Protein AF-X1VRV8-F1 (afdb_monomer_lite)

Sequence (148 aa):
MLKFTRDRDIIVQIEVWAFHDFNEGHWEKNPWRPSNNTSYDSSNTTLRASYGNIGRTAHDFFFTVPKLNNDRVMLSYQQKFVDKILSCSLRYGHVLYCMTNEIHPQYSPEWGWYWSKYIKDKSAAVGRQVETTEMYWAQKLLHIFQDR

Radius of gyration: 16.55 Å; chains: 1; bounding box: 45×33×44 Å

Structure (mmCIF, N/CA/C/O backbone):
data_AF-X1VRV8-F1
#
_entry.id   AF-X1VRV8-F1
#
loop_
_atom_site.group_PDB
_atom_site.id
_atom_site.type_symbol
_atom_site.label_atom_id
_atom_site.label_alt_id
_atom_site.label_comp_id
_atom_site.label_asym_id
_atom_site.label_entity_id
_atom_site.label_seq_id
_atom_site.pdbx_PDB_ins_code
_atom_site.Cartn_x
_atom_site.Cartn_y
_atom_site.Cartn_z
_atom_site.occupancy
_atom_site.B_iso_or_equiv
_atom_site.auth_seq_id
_atom_site.auth_comp_id
_atom_site.auth_asym_id
_atom_site.auth_atom_id
_atom_site.pdbx_PDB_model_num
ATOM 1 N N . MET A 1 1 ? -16.610 -9.581 9.139 1.00 94.81 1 MET A N 1
ATOM 2 C CA . MET A 1 1 ? -15.449 -9.628 10.053 1.00 94.81 1 MET A CA 1
ATOM 3 C C . MET A 1 1 ? -15.348 -8.358 10.908 1.00 94.81 1 MET A C 1
ATOM 5 O O . MET A 1 1 ? -15.679 -8.466 12.077 1.00 94.81 1 MET A O 1
ATOM 9 N N . LEU A 1 2 ? -15.052 -7.167 10.355 1.00 97.62 2 LEU A N 1
ATOM 10 C CA . LEU A 1 2 ? -14.826 -5.925 11.139 1.00 97.62 2 LEU A CA 1
ATOM 11 C C . LEU A 1 2 ? -15.933 -5.549 12.147 1.00 97.62 2 LEU A C 1
ATOM 13 O O . LEU A 1 2 ? -15.641 -5.078 13.240 1.00 97.62 2 LEU A O 1
ATOM 17 N N . LYS A 1 3 ? -17.209 -5.783 11.806 1.00 97.81 3 LYS A N 1
ATOM 18 C CA . LYS A 1 3 ? -18.331 -5.611 12.746 1.00 97.81 3 LYS A CA 1
ATOM 19 C C . LYS A 1 3 ? -18.180 -6.510 13.982 1.00 97.81 3 LYS A C 1
ATOM 21 O O . LYS A 1 3 ? -18.286 -6.031 15.097 1.00 97.81 3 LYS A O 1
ATOM 26 N N . PHE A 1 4 ? -17.908 -7.796 13.774 1.00 98.25 4 PHE A N 1
ATOM 27 C CA . PHE A 1 4 ? -17.843 -8.786 14.849 1.00 98.25 4 PHE A CA 1
ATOM 28 C C . PHE A 1 4 ? -16.608 -8.640 15.737 1.00 98.25 4 PHE A C 1
ATOM 30 O O . PHE A 1 4 ? -16.681 -9.018 16.904 1.00 98.25 4 PHE A O 1
ATOM 37 N N . THR A 1 5 ? -15.496 -8.130 15.198 1.00 98.38 5 THR A N 1
ATOM 38 C CA . THR A 1 5 ? -14.289 -7.842 15.987 1.00 98.38 5 THR A CA 1
ATOM 39 C C . THR A 1 5 ? -14.470 -6.606 16.854 1.00 98.38 5 THR A C 1
ATOM 41 O O . THR A 1 5 ? -14.062 -6.632 18.009 1.00 98.38 5 THR A O 1
ATOM 44 N N . ARG A 1 6 ? -15.183 -5.585 16.355 1.00 97.75 6 ARG A N 1
ATOM 45 C CA . ARG A 1 6 ? -15.592 -4.432 17.170 1.00 97.75 6 ARG A CA 1
ATOM 46 C C . ARG A 1 6 ? -16.404 -4.865 18.382 1.00 97.75 6 ARG A C 1
ATOM 48 O O . ARG A 1 6 ? -16.111 -4.450 19.488 1.00 97.75 6 ARG A O 1
ATOM 55 N N . ASP A 1 7 ? -17.408 -5.713 18.159 1.00 98.06 7 ASP A N 1
ATOM 56 C CA . ASP A 1 7 ? -18.321 -6.175 19.211 1.00 98.06 7 ASP A CA 1
ATOM 57 C C . ASP A 1 7 ? -17.613 -7.080 20.254 1.00 98.06 7 ASP A C 1
ATOM 59 O O . ASP A 1 7 ? -18.249 -7.541 21.197 1.00 98.06 7 ASP A O 1
ATOM 63 N N . ARG A 1 8 ? -16.318 -7.379 20.063 1.00 98.31 8 ARG A N 1
ATOM 64 C CA . ARG A 1 8 ? -15.466 -8.206 20.935 1.00 98.31 8 ARG A CA 1
ATOM 65 C C . ARG A 1 8 ? -14.212 -7.472 21.420 1.00 98.31 8 ARG A C 1
ATOM 67 O O . ARG A 1 8 ? -13.319 -8.128 21.943 1.00 98.31 8 ARG A O 1
ATOM 74 N N . ASP A 1 9 ? -14.112 -6.164 21.186 1.00 97.62 9 ASP A N 1
ATOM 75 C CA . ASP A 1 9 ? -12.939 -5.350 21.536 1.00 97.62 9 ASP A CA 1
ATOM 76 C C . ASP A 1 9 ? -11.606 -5.887 20.970 1.00 97.62 9 ASP A C 1
ATOM 78 O O . ASP A 1 9 ? -10.542 -5.759 21.573 1.00 97.62 9 ASP A O 1
ATOM 82 N N . ILE A 1 10 ? -11.646 -6.485 19.775 1.00 98.50 10 ILE A N 1
ATOM 83 C CA . ILE A 1 10 ? -10.455 -6.986 19.075 1.00 98.50 10 ILE A CA 1
ATOM 84 C C . ILE A 1 10 ? -9.967 -5.923 18.097 1.00 98.50 10 ILE A C 1
ATOM 86 O O . ILE A 1 10 ? -10.688 -5.594 17.157 1.00 98.50 10 ILE A O 1
ATOM 90 N N . ILE A 1 11 ? -8.727 -5.456 18.253 1.00 98.25 11 ILE A N 1
ATOM 91 C CA . ILE A 1 11 ? -8.058 -4.583 17.278 1.00 98.25 11 ILE A CA 1
ATOM 92 C C . ILE A 1 11 ? -7.701 -5.387 16.023 1.00 98.25 11 ILE A C 1
ATOM 94 O O . ILE A 1 11 ? -7.180 -6.498 16.109 1.00 98.25 11 ILE A O 1
ATOM 98 N N . VAL A 1 12 ? -7.968 -4.820 14.846 1.00 98.44 12 VAL A N 1
ATOM 99 C CA . VAL A 1 12 ? -7.652 -5.444 13.555 1.00 98.44 12 VAL A CA 1
ATOM 100 C C . VAL A 1 12 ? -6.508 -4.697 12.878 1.00 98.44 12 VAL A C 1
ATOM 102 O O . VAL A 1 12 ? -6.631 -3.506 12.600 1.00 98.44 12 VAL A O 1
ATOM 105 N N . GLN A 1 13 ? -5.435 -5.414 12.541 1.00 98.25 13 GLN A N 1
ATOM 106 C CA . GLN A 1 13 ? -4.421 -4.950 11.595 1.00 98.25 13 GLN A CA 1
ATOM 107 C C . GLN A 1 13 ? -4.796 -5.419 10.187 1.00 98.25 13 GLN A C 1
ATOM 109 O O . GLN A 1 13 ? -4.902 -6.619 9.946 1.00 98.25 13 GLN A O 1
ATOM 114 N N . ILE A 1 14 ? -5.011 -4.483 9.262 1.00 98.44 14 ILE A N 1
ATOM 115 C CA . ILE A 1 14 ? -5.158 -4.795 7.837 1.00 98.44 14 ILE A CA 1
ATOM 116 C C . ILE A 1 14 ? -3.790 -4.649 7.181 1.00 98.44 14 ILE A C 1
ATOM 118 O O . ILE A 1 14 ? -3.253 -3.545 7.129 1.00 98.44 14 ILE A O 1
ATOM 122 N N . GLU A 1 15 ? -3.257 -5.745 6.656 1.00 98.06 15 GLU A N 1
ATOM 123 C CA . GLU A 1 15 ? -2.146 -5.722 5.704 1.00 98.06 15 GLU A CA 1
ATOM 124 C C . GLU A 1 15 ? -2.693 -5.262 4.351 1.00 98.06 15 GLU A C 1
ATOM 126 O O . GLU A 1 15 ? -3.552 -5.914 3.756 1.00 98.06 15 GLU A O 1
ATOM 131 N N . VAL A 1 16 ? -2.279 -4.072 3.917 1.00 98.50 16 VAL A N 1
ATOM 132 C CA . VAL A 1 16 ? -2.798 -3.436 2.697 1.00 98.50 16 VAL A CA 1
ATOM 133 C C . VAL A 1 16 ? -2.242 -4.131 1.458 1.00 98.50 16 VAL A C 1
ATOM 135 O O . VAL A 1 16 ? -2.974 -4.361 0.496 1.00 98.50 16 VAL A O 1
ATOM 138 N N . TRP A 1 17 ? -0.962 -4.489 1.510 1.00 98.00 17 TRP A N 1
ATOM 139 C CA . TRP A 1 17 ? -0.253 -5.256 0.495 1.00 98.00 17 TRP A CA 1
ATOM 140 C C . TRP A 1 17 ? 0.438 -6.457 1.141 1.00 98.00 17 TRP A C 1
ATOM 142 O O . TRP A 1 17 ? 0.762 -6.432 2.329 1.00 98.00 17 TRP A O 1
ATOM 152 N N . ALA A 1 18 ? 0.732 -7.490 0.356 1.00 94.44 18 ALA A N 1
ATOM 153 C CA . ALA A 1 18 ? 1.527 -8.622 0.813 1.00 94.44 18 ALA A CA 1
ATOM 154 C C . ALA A 1 18 ? 2.625 -8.941 -0.199 1.00 94.44 18 ALA A C 1
ATOM 156 O O . ALA A 1 18 ? 2.348 -9.143 -1.378 1.00 94.44 18 ALA A O 1
ATOM 157 N N . PHE A 1 19 ? 3.877 -9.006 0.263 1.00 92.69 19 PHE A N 1
ATOM 158 C CA . PHE A 1 19 ? 5.017 -9.385 -0.574 1.00 92.69 19 PHE A CA 1
ATOM 159 C C . PHE A 1 19 ? 4.798 -10.752 -1.242 1.00 92.69 19 PHE A C 1
ATOM 161 O O . PHE A 1 19 ? 5.032 -10.915 -2.439 1.00 92.69 19 PHE A O 1
ATOM 168 N N . HIS A 1 20 ? 4.267 -11.709 -0.481 1.00 91.12 20 HIS A N 1
ATOM 169 C CA . HIS A 1 20 ? 4.063 -13.091 -0.921 1.00 91.12 20 HIS A CA 1
ATOM 170 C C . HIS A 1 20 ? 3.085 -13.244 -2.095 1.00 91.12 20 HIS A C 1
ATOM 172 O O . HIS A 1 20 ? 3.239 -14.184 -2.870 1.00 91.12 20 HIS A O 1
ATOM 178 N N . ASP A 1 21 ? 2.175 -12.288 -2.322 1.00 92.81 21 ASP A N 1
ATOM 179 C CA . ASP A 1 21 ? 1.267 -12.298 -3.485 1.00 92.81 21 ASP A CA 1
ATOM 180 C C . ASP A 1 21 ? 2.006 -12.155 -4.831 1.00 92.81 21 ASP A C 1
ATOM 182 O O . ASP A 1 21 ? 1.442 -12.412 -5.901 1.00 92.81 21 ASP A O 1
ATOM 186 N N . PHE A 1 22 ? 3.268 -11.722 -4.789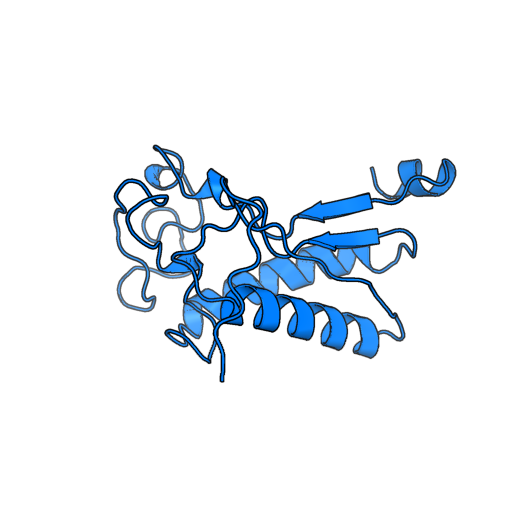 1.00 93.00 22 PHE A N 1
ATOM 187 C CA . PHE A 1 22 ? 4.105 -11.454 -5.957 1.00 93.00 22 PHE A CA 1
ATOM 188 C C . PHE A 1 22 ? 5.280 -12.439 -6.084 1.00 93.00 22 PHE A C 1
ATOM 190 O O . PHE A 1 22 ? 6.059 -12.325 -7.031 1.00 93.00 22 PHE A O 1
ATOM 197 N N . ASN A 1 23 ? 5.428 -13.398 -5.159 1.00 84.75 23 ASN A N 1
ATOM 198 C CA . ASN A 1 23 ? 6.516 -14.382 -5.171 1.00 84.75 23 ASN A CA 1
ATOM 199 C C . ASN A 1 23 ? 6.115 -15.701 -5.862 1.00 84.75 23 ASN A C 1
ATOM 201 O O . ASN A 1 23 ? 4.944 -15.957 -6.095 1.00 84.75 23 ASN A O 1
ATOM 205 N N . GLU A 1 24 ? 7.099 -16.530 -6.219 1.00 75.56 24 GLU A N 1
ATOM 206 C CA . GLU A 1 24 ? 6.959 -17.980 -6.484 1.00 75.56 24 GLU A CA 1
ATOM 207 C C . GLU A 1 24 ? 5.668 -18.456 -7.191 1.00 75.56 24 GLU A C 1
ATOM 209 O O . GLU A 1 24 ? 4.830 -19.144 -6.614 1.00 75.56 24 GLU A O 1
ATOM 214 N N . GLY A 1 25 ? 5.501 -18.141 -8.479 1.00 80.38 25 GLY A N 1
ATOM 215 C CA . GLY A 1 25 ? 4.380 -18.655 -9.280 1.00 80.38 25 GLY A CA 1
ATOM 216 C C . GLY A 1 25 ? 3.044 -17.927 -9.064 1.00 80.38 25 GLY A C 1
ATOM 217 O O . GLY A 1 25 ? 2.080 -18.167 -9.802 1.00 80.38 25 GLY A O 1
ATOM 218 N N . HIS A 1 26 ? 2.956 -17.049 -8.058 1.00 91.31 26 HIS A N 1
ATOM 219 C CA . HIS A 1 26 ? 1.764 -16.241 -7.809 1.00 91.31 26 HIS A CA 1
ATOM 220 C C . HIS A 1 26 ? 1.618 -15.125 -8.846 1.00 91.31 26 HIS A C 1
ATOM 222 O O . HIS A 1 26 ? 0.499 -14.862 -9.290 1.00 91.31 26 HIS A O 1
ATOM 228 N N . TRP A 1 27 ? 2.726 -14.525 -9.301 1.00 92.38 27 TRP A N 1
ATOM 229 C CA . TRP A 1 27 ? 2.708 -13.428 -10.275 1.00 92.38 27 TRP A CA 1
ATOM 230 C C . TRP A 1 27 ? 2.014 -13.800 -11.590 1.00 92.38 27 TRP A C 1
ATOM 232 O O . TRP A 1 27 ? 1.210 -13.033 -12.114 1.00 92.38 27 TRP A O 1
ATOM 242 N N . GLU A 1 28 ? 2.260 -15.000 -12.106 1.00 91.81 28 GLU A N 1
ATOM 243 C CA . GLU A 1 28 ? 1.729 -15.500 -13.375 1.00 91.81 28 GLU A CA 1
ATOM 244 C C . GLU A 1 28 ? 0.198 -15.512 -13.399 1.00 91.81 28 GLU A C 1
ATOM 246 O O . GLU A 1 28 ? -0.406 -15.321 -14.456 1.00 91.81 28 GLU A O 1
ATOM 251 N N . LYS A 1 29 ? -0.429 -15.696 -12.232 1.00 93.44 29 LYS A N 1
ATOM 252 C CA . LYS A 1 29 ? -1.887 -15.705 -12.038 1.00 93.44 29 LYS A CA 1
ATOM 253 C C . LYS A 1 29 ? -2.411 -14.412 -11.413 1.00 93.44 29 LYS A C 1
ATOM 255 O O . LYS A 1 29 ? -3.621 -14.252 -11.272 1.00 93.44 29 LYS A O 1
ATOM 260 N N . ASN A 1 30 ? -1.524 -13.505 -11.017 1.00 94.81 30 ASN A N 1
ATOM 261 C CA . ASN A 1 30 ? -1.882 -12.306 -10.281 1.00 94.81 30 ASN A CA 1
ATOM 262 C C . ASN A 1 30 ? -2.689 -11.357 -11.195 1.00 94.81 30 ASN A C 1
ATOM 264 O O . ASN A 1 30 ? -2.271 -11.119 -12.333 1.00 94.81 30 ASN A O 1
ATOM 268 N N . PRO A 1 31 ? -3.832 -10.803 -10.744 1.00 95.69 31 PRO A N 1
ATOM 269 C CA . PRO A 1 31 ? -4.623 -9.851 -11.534 1.00 95.69 31 PRO A CA 1
ATOM 270 C C . PRO A 1 31 ? -3.892 -8.525 -11.787 1.00 95.69 31 PRO A C 1
ATOM 272 O O . PRO A 1 31 ? -4.268 -7.768 -12.682 1.00 95.69 31 PRO A O 1
ATOM 275 N N . TRP A 1 32 ? -2.839 -8.241 -11.016 1.00 96.25 32 TRP A N 1
ATOM 276 C CA . TRP A 1 32 ? -1.971 -7.096 -11.248 1.00 96.25 32 TRP A CA 1
ATOM 277 C C . TRP A 1 32 ? -1.004 -7.305 -12.422 1.00 96.25 32 TRP A C 1
ATOM 279 O O . TRP A 1 32 ? -0.423 -6.332 -12.908 1.00 96.25 32 TRP A O 1
ATOM 289 N N . ARG A 1 33 ? -0.844 -8.542 -12.914 1.00 95.94 33 ARG A N 1
ATOM 290 C CA . ARG A 1 33 ? -0.013 -8.836 -14.083 1.00 95.94 33 ARG A CA 1
ATOM 291 C C . ARG A 1 33 ? -0.640 -8.239 -15.345 1.00 95.94 33 ARG A C 1
ATOM 293 O O . ARG A 1 33 ? -1.793 -8.558 -15.625 1.00 95.94 33 ARG A O 1
ATOM 300 N N . PRO A 1 34 ? 0.110 -7.464 -16.156 1.00 96.06 34 PRO A N 1
ATOM 301 C CA . PRO A 1 34 ? -0.410 -6.840 -17.377 1.00 96.06 34 PRO A CA 1
ATOM 302 C C . PRO A 1 34 ? -1.179 -7.783 -18.314 1.00 96.06 34 PRO A C 1
ATOM 304 O O . PRO A 1 34 ? -2.227 -7.426 -18.828 1.00 96.06 34 PRO A O 1
ATOM 307 N N . SER A 1 35 ? -0.717 -9.023 -18.490 1.00 95.12 35 SER A N 1
ATOM 308 C CA . SER A 1 35 ? -1.397 -10.018 -19.338 1.00 95.12 35 SER A CA 1
ATOM 309 C C . SER A 1 35 ? -2.753 -10.496 -18.810 1.00 95.12 35 SER A C 1
ATOM 311 O O . SER A 1 35 ? -3.511 -11.111 -19.552 1.00 95.12 35 SER A O 1
ATOM 313 N N . ASN A 1 36 ? -2.999 -10.321 -17.511 1.00 95.94 36 ASN A N 1
ATOM 314 C CA . ASN A 1 36 ? -4.190 -10.785 -16.801 1.00 95.94 36 ASN A CA 1
ATOM 315 C C . ASN A 1 36 ? -5.128 -9.610 -16.487 1.00 95.94 36 ASN A C 1
ATOM 317 O O . ASN A 1 36 ? -6.093 -9.770 -15.740 1.00 95.94 36 ASN A O 1
ATOM 321 N N . ASN A 1 37 ? -4.826 -8.424 -17.021 1.00 96.19 37 ASN A N 1
ATOM 322 C CA . ASN A 1 37 ? -5.533 -7.189 -16.751 1.00 96.19 37 ASN A CA 1
ATOM 323 C C . ASN A 1 37 ? -6.116 -6.614 -18.048 1.00 96.19 37 ASN A C 1
ATOM 325 O O . ASN A 1 37 ? -5.515 -6.708 -19.111 1.00 96.19 37 ASN A O 1
ATOM 329 N N . THR A 1 38 ? -7.298 -6.007 -17.964 1.00 95.75 38 THR A N 1
ATOM 330 C CA . THR A 1 38 ? -7.962 -5.352 -19.107 1.00 95.75 38 THR A CA 1
ATOM 331 C C . THR A 1 38 ? -7.893 -3.826 -19.047 1.00 95.75 38 THR A C 1
ATOM 333 O O . THR A 1 38 ? -8.403 -3.152 -19.936 1.00 95.75 38 THR A O 1
ATOM 336 N N . SER A 1 39 ? -7.336 -3.266 -17.971 1.00 96.19 39 SER A N 1
ATOM 337 C CA . SER A 1 39 ? -7.348 -1.828 -17.671 1.00 96.19 39 SER A CA 1
ATOM 338 C C . SER A 1 39 ? -6.009 -1.143 -17.967 1.00 96.19 39 SER A C 1
ATOM 340 O O . SER A 1 39 ? -5.947 0.088 -18.003 1.00 96.19 39 SER A O 1
ATOM 342 N N . TYR A 1 40 ? -4.943 -1.923 -18.141 1.00 96.06 40 TYR A N 1
ATOM 343 C CA . TYR A 1 40 ? -3.594 -1.484 -18.495 1.00 96.06 40 TYR A CA 1
ATOM 344 C C . TYR A 1 40 ? -2.786 -2.663 -19.052 1.00 96.06 40 TYR A C 1
ATOM 346 O O . TYR A 1 40 ? -3.191 -3.816 -18.903 1.00 96.06 40 TYR A O 1
ATOM 354 N N . ASP A 1 41 ? -1.630 -2.376 -19.651 1.00 95.38 41 ASP A N 1
ATOM 355 C CA . ASP A 1 41 ? -0.714 -3.387 -20.178 1.00 95.38 41 ASP A CA 1
ATOM 356 C C . ASP A 1 41 ? 0.767 -2.981 -19.971 1.00 95.38 41 ASP A C 1
ATOM 358 O O . ASP A 1 41 ? 1.081 -2.010 -19.277 1.00 95.38 41 ASP A O 1
ATOM 362 N N . SER A 1 42 ? 1.709 -3.748 -20.530 1.00 94.44 42 SER A N 1
ATOM 363 C CA . SER A 1 42 ? 3.151 -3.470 -20.406 1.00 94.44 42 SER A CA 1
ATOM 364 C C . SER A 1 42 ? 3.639 -2.284 -21.252 1.00 94.44 42 SER A C 1
ATOM 366 O O . SER A 1 42 ? 4.800 -1.909 -21.136 1.00 94.44 42 SER A O 1
ATOM 368 N N . SER A 1 43 ? 2.801 -1.694 -22.112 1.00 95.44 43 SER A N 1
ATOM 369 C CA . SER A 1 43 ? 3.149 -0.507 -22.909 1.00 95.44 43 SER A CA 1
ATOM 370 C C . SER A 1 43 ? 2.940 0.804 -22.149 1.00 95.44 43 SER A C 1
ATOM 372 O O . SER A 1 43 ? 3.559 1.813 -22.486 1.00 95.44 43 SER A O 1
ATOM 374 N N . ASN A 1 44 ? 2.084 0.799 -21.121 1.00 95.94 44 ASN A N 1
ATOM 375 C CA . ASN A 1 44 ? 1.726 1.991 -20.348 1.00 95.94 44 ASN A CA 1
ATOM 376 C C . ASN A 1 44 ? 1.981 1.871 -18.836 1.00 95.94 44 ASN A C 1
ATOM 378 O O . ASN A 1 44 ? 1.712 2.820 -18.101 1.00 95.94 44 ASN A O 1
ATOM 382 N N . THR A 1 45 ? 2.532 0.744 -18.383 1.00 96.62 45 THR A N 1
ATOM 383 C CA . THR A 1 45 ? 3.044 0.548 -17.022 1.00 96.62 45 THR A CA 1
ATOM 384 C C . THR A 1 45 ? 4.513 0.143 -17.059 1.00 96.62 45 THR A C 1
ATOM 386 O O . THR A 1 45 ? 5.038 -0.312 -18.071 1.00 96.62 45 THR A O 1
ATOM 389 N N . THR A 1 46 ? 5.182 0.276 -15.923 1.00 96.00 46 THR A N 1
ATOM 390 C CA . THR A 1 46 ? 6.559 -0.175 -15.692 1.00 96.00 46 THR A CA 1
ATOM 391 C C . THR A 1 46 ? 6.645 -1.675 -15.384 1.00 96.00 46 THR A C 1
ATOM 393 O O . THR A 1 46 ? 7.740 -2.202 -15.197 1.00 96.00 46 THR A O 1
ATOM 396 N N . LEU A 1 47 ? 5.507 -2.381 -15.330 1.00 95.81 47 LEU A N 1
ATOM 397 C CA . LEU A 1 47 ? 5.443 -3.790 -14.956 1.00 95.81 47 LEU A CA 1
ATOM 398 C C . LEU A 1 47 ? 5.962 -4.703 -16.072 1.00 95.81 47 LEU A C 1
ATOM 400 O O . LEU A 1 47 ? 5.471 -4.711 -17.206 1.00 95.81 47 LEU A O 1
ATOM 404 N N . ARG A 1 48 ? 6.913 -5.561 -15.705 1.00 91.94 48 ARG A N 1
ATOM 405 C CA . ARG A 1 48 ? 7.454 -6.611 -16.567 1.00 91.94 48 ARG A CA 1
ATOM 406 C C . ARG A 1 48 ? 6.513 -7.808 -16.626 1.00 91.94 48 ARG A C 1
ATOM 408 O O . ARG A 1 48 ? 5.761 -8.110 -15.700 1.00 91.94 48 ARG A O 1
ATOM 415 N N . ALA A 1 49 ? 6.605 -8.551 -17.725 1.00 88.62 49 ALA A N 1
ATOM 416 C CA . ALA A 1 49 ? 5.804 -9.753 -17.926 1.00 88.62 49 ALA A CA 1
ATOM 417 C C . ALA A 1 49 ? 6.149 -10.879 -16.932 1.00 88.62 49 ALA A C 1
ATOM 419 O O . ALA A 1 49 ? 5.284 -11.701 -16.628 1.00 88.62 49 ALA A O 1
ATOM 420 N N . SER A 1 50 ? 7.382 -10.930 -16.427 1.00 89.38 50 SER A N 1
ATOM 421 C CA . SER A 1 50 ? 7.870 -11.974 -15.521 1.00 89.38 50 SER A CA 1
ATOM 422 C C . SER A 1 50 ? 8.913 -11.427 -14.555 1.00 89.38 50 SER A C 1
ATOM 424 O O . SER A 1 50 ? 9.714 -10.562 -14.923 1.00 89.38 50 SER A O 1
ATOM 426 N N . TYR A 1 51 ? 8.952 -12.005 -13.360 1.00 90.38 51 TYR A N 1
ATOM 427 C CA . TYR A 1 51 ? 9.927 -11.699 -12.322 1.00 90.38 51 TYR A CA 1
ATOM 428 C C . TYR A 1 51 ? 10.615 -12.987 -11.867 1.00 90.38 51 TYR A C 1
ATOM 430 O O . TYR A 1 51 ? 10.046 -14.071 -11.963 1.00 90.38 51 TYR A O 1
ATOM 438 N N . GLY A 1 52 ? 11.863 -12.868 -11.412 1.00 87.31 52 GLY A N 1
ATOM 439 C CA . GLY A 1 52 ? 12.551 -13.963 -10.729 1.00 87.31 52 GLY A CA 1
ATOM 440 C C . GLY A 1 52 ? 12.060 -14.114 -9.287 1.00 87.31 52 GLY A C 1
ATOM 441 O O . GLY A 1 52 ? 11.025 -13.572 -8.911 1.00 87.31 52 GLY A O 1
ATOM 442 N N . ASN A 1 53 ? 12.837 -14.798 -8.445 1.00 86.88 53 ASN A N 1
ATOM 443 C CA . ASN A 1 53 ? 12.569 -14.830 -7.006 1.00 86.88 53 ASN A CA 1
ATOM 444 C C . ASN A 1 53 ? 12.604 -13.399 -6.443 1.00 86.88 53 ASN A C 1
ATOM 446 O O . ASN A 1 53 ? 13.665 -12.763 -6.425 1.00 86.88 53 ASN A O 1
ATOM 450 N N . ILE A 1 54 ? 11.459 -12.899 -5.972 1.00 87.50 54 ILE A N 1
ATOM 451 C CA . ILE A 1 54 ? 11.332 -11.482 -5.616 1.00 87.50 54 ILE A CA 1
ATOM 452 C C . ILE A 1 54 ? 11.993 -11.118 -4.284 1.00 87.50 54 ILE A C 1
ATOM 454 O O . ILE A 1 54 ? 12.141 -9.936 -3.968 1.00 87.50 54 ILE A O 1
ATOM 458 N N . GLY A 1 55 ? 12.438 -12.135 -3.537 1.00 84.06 55 GLY A N 1
ATOM 459 C CA . GLY A 1 55 ? 13.310 -12.020 -2.371 1.00 84.06 55 GLY A CA 1
ATOM 460 C C . GLY A 1 55 ? 14.769 -11.752 -2.743 1.00 84.06 55 GLY A C 1
ATOM 461 O O . GLY A 1 55 ? 15.541 -11.347 -1.879 1.00 84.06 55 GLY A O 1
ATOM 462 N N . ARG A 1 56 ? 15.141 -11.903 -4.022 1.00 83.88 56 ARG A N 1
ATOM 463 C CA . ARG A 1 56 ? 16.476 -11.584 -4.561 1.00 83.88 56 ARG A CA 1
ATOM 464 C C . ARG A 1 56 ? 16.451 -10.531 -5.665 1.00 83.88 56 ARG A C 1
ATOM 466 O O . ARG A 1 56 ? 17.431 -9.820 -5.855 1.00 83.88 56 ARG A O 1
ATOM 473 N N . THR A 1 57 ? 15.356 -10.440 -6.413 1.00 86.00 57 THR A N 1
ATOM 474 C CA . THR A 1 57 ? 15.199 -9.510 -7.536 1.00 86.00 57 THR A CA 1
ATOM 475 C C . THR A 1 57 ? 13.971 -8.648 -7.312 1.00 86.00 57 THR A C 1
ATOM 477 O O . THR A 1 57 ? 12.864 -9.160 -7.242 1.00 86.00 57 THR A O 1
ATOM 480 N N . ALA A 1 58 ? 14.153 -7.336 -7.215 1.00 90.50 58 ALA A N 1
ATOM 481 C CA . ALA A 1 58 ? 13.057 -6.432 -6.899 1.00 90.50 58 ALA A CA 1
ATOM 482 C C . ALA A 1 58 ? 11.916 -6.497 -7.942 1.00 90.50 58 ALA A C 1
ATOM 484 O O . ALA A 1 58 ? 12.162 -6.612 -9.149 1.00 90.50 58 ALA A O 1
ATOM 485 N N . HIS A 1 59 ? 10.675 -6.437 -7.456 1.00 95.25 59 HIS A N 1
ATOM 486 C CA . HIS A 1 59 ? 9.455 -6.442 -8.261 1.00 95.25 59 HIS A CA 1
ATOM 487 C C . HIS A 1 59 ? 8.902 -5.017 -8.431 1.00 95.25 59 HIS A C 1
ATOM 489 O O . HIS A 1 59 ? 8.660 -4.324 -7.443 1.00 95.25 59 HIS A O 1
ATOM 495 N N . ASP A 1 60 ? 8.645 -4.588 -9.671 1.00 96.06 60 ASP A N 1
ATOM 496 C CA . ASP A 1 60 ? 8.393 -3.169 -10.000 1.00 96.06 60 ASP A CA 1
ATOM 497 C C . ASP A 1 60 ? 7.073 -2.636 -9.407 1.00 96.06 60 ASP A C 1
ATOM 499 O O . ASP A 1 60 ? 6.935 -1.438 -9.174 1.00 96.06 60 ASP A O 1
ATOM 503 N N . PHE A 1 61 ? 6.133 -3.528 -9.070 1.00 96.94 61 PHE A N 1
ATOM 504 C CA . PHE A 1 61 ? 4.894 -3.209 -8.336 1.00 96.94 61 PHE A CA 1
ATOM 505 C C . PHE A 1 61 ? 5.120 -2.357 -7.075 1.00 96.94 61 PHE A C 1
ATOM 507 O O . PHE A 1 61 ? 4.307 -1.484 -6.776 1.00 96.94 61 PHE A O 1
ATOM 514 N N . PHE A 1 62 ? 6.230 -2.582 -6.365 1.00 97.31 62 PHE A N 1
ATOM 515 C CA . PHE A 1 62 ? 6.587 -1.864 -5.136 1.00 97.31 62 PHE A CA 1
ATOM 516 C C . PHE A 1 62 ? 7.393 -0.575 -5.394 1.00 97.31 62 PHE A C 1
ATOM 518 O O . PHE A 1 62 ? 7.815 0.097 -4.456 1.00 97.31 62 PHE A O 1
ATOM 525 N N . PHE A 1 63 ? 7.611 -0.208 -6.661 1.00 97.81 63 PHE A N 1
ATOM 526 C CA . PHE A 1 63 ? 8.368 0.979 -7.079 1.00 97.81 63 PHE A CA 1
ATOM 527 C C . PHE A 1 63 ? 7.502 2.020 -7.793 1.00 97.81 63 PHE A C 1
ATOM 529 O O . PHE A 1 63 ? 8.018 3.009 -8.301 1.00 97.81 63 PHE A O 1
ATOM 536 N N . THR A 1 64 ? 6.183 1.850 -7.832 1.00 98.38 64 THR A N 1
ATOM 537 C CA . THR A 1 64 ? 5.273 2.729 -8.590 1.00 98.38 64 THR A CA 1
ATOM 538 C C . THR A 1 64 ? 5.153 4.141 -8.007 1.00 98.38 64 THR A C 1
ATOM 540 O O . THR A 1 64 ? 4.757 5.069 -8.713 1.00 98.38 64 THR A O 1
ATOM 543 N N . VAL A 1 65 ? 5.490 4.332 -6.729 1.00 98.62 65 VAL A N 1
ATOM 544 C CA . VAL A 1 65 ? 5.272 5.595 -6.008 1.00 98.62 65 VAL A CA 1
ATOM 545 C C . VAL A 1 65 ? 6.141 6.742 -6.555 1.00 98.62 65 VAL A C 1
ATOM 547 O O . VAL A 1 65 ? 7.203 6.495 -7.132 1.00 98.62 65 VAL A O 1
ATOM 550 N N . PRO A 1 66 ? 5.743 8.019 -6.368 1.00 98.56 66 PRO A N 1
ATOM 551 C CA . PRO A 1 66 ? 6.349 9.149 -7.080 1.00 98.56 66 PRO A CA 1
ATOM 552 C C . PRO A 1 66 ? 7.850 9.357 -6.863 1.00 98.56 66 PRO A C 1
ATOM 554 O O . PRO A 1 66 ? 8.523 9.861 -7.754 1.00 98.56 66 PRO A O 1
ATOM 557 N N . LYS A 1 67 ? 8.371 8.991 -5.688 1.00 98.25 67 LYS A N 1
ATOM 558 C CA . LYS A 1 67 ? 9.801 9.102 -5.358 1.00 98.25 67 LYS A CA 1
ATOM 559 C C . LYS A 1 67 ? 10.649 7.921 -5.850 1.00 98.25 67 LYS A C 1
ATOM 561 O O . LYS A 1 67 ? 11.857 7.925 -5.643 1.00 98.25 67 LYS A O 1
ATOM 566 N N . LEU A 1 68 ? 10.018 6.914 -6.449 1.00 97.62 68 LEU A N 1
ATOM 567 C CA . LEU A 1 68 ? 10.669 5.764 -7.067 1.00 97.62 68 LEU A CA 1
ATOM 568 C C . LEU A 1 68 ? 10.497 5.879 -8.590 1.00 97.62 68 LEU A C 1
ATOM 570 O O . LEU A 1 68 ? 10.993 6.836 -9.179 1.00 97.62 68 LEU A O 1
ATOM 574 N N . ASN A 1 69 ? 9.766 4.972 -9.235 1.00 97.31 69 ASN A N 1
ATOM 575 C CA . ASN A 1 69 ? 9.590 4.980 -10.690 1.00 97.31 69 ASN A CA 1
ATOM 576 C C . ASN A 1 69 ? 8.454 5.900 -11.158 1.00 97.31 69 ASN A C 1
ATOM 578 O O . ASN A 1 69 ? 8.354 6.168 -12.353 1.00 97.31 69 ASN A O 1
ATOM 582 N N . ASN A 1 70 ? 7.602 6.386 -10.245 1.00 97.69 70 ASN A N 1
ATOM 583 C CA . ASN A 1 70 ? 6.472 7.265 -10.562 1.00 97.69 70 ASN A CA 1
ATOM 584 C C . ASN A 1 70 ? 5.577 6.720 -11.690 1.00 97.69 70 ASN A C 1
ATOM 586 O O . ASN A 1 70 ? 5.182 7.450 -12.603 1.00 97.69 70 ASN A O 1
ATOM 590 N N . ASP A 1 71 ? 5.263 5.428 -11.633 1.00 98.25 71 ASP A N 1
ATOM 591 C CA . ASP A 1 71 ? 4.335 4.790 -12.561 1.00 98.25 71 ASP A CA 1
ATOM 592 C C . ASP A 1 71 ? 2.911 5.257 -12.254 1.00 98.25 71 ASP A C 1
ATOM 594 O O . ASP A 1 71 ? 2.176 4.653 -11.471 1.00 98.25 71 ASP A O 1
ATOM 598 N N . ARG A 1 72 ? 2.528 6.386 -12.851 1.00 98.25 72 ARG A N 1
ATOM 599 C CA . ARG A 1 72 ? 1.248 7.046 -12.575 1.00 98.25 72 ARG A CA 1
ATOM 600 C C . ARG A 1 72 ? 0.048 6.195 -12.977 1.00 98.25 72 ARG A C 1
ATOM 602 O O . ARG A 1 72 ? -0.991 6.293 -12.324 1.00 98.25 72 ARG A O 1
ATOM 609 N N . VAL A 1 73 ? 0.174 5.385 -14.031 1.00 98.31 73 VAL A N 1
ATOM 610 C CA . VAL A 1 73 ? -0.915 4.520 -14.498 1.00 98.31 73 VAL A CA 1
ATOM 611 C C . VAL A 1 73 ? -1.172 3.453 -13.448 1.00 98.31 73 VAL A C 1
ATOM 613 O O . VAL A 1 73 ? -2.278 3.390 -12.904 1.00 98.31 73 VAL A O 1
ATOM 616 N N . MET A 1 74 ? -0.142 2.688 -13.086 1.00 98.06 74 MET A N 1
ATOM 617 C CA . MET A 1 74 ? -0.273 1.616 -12.107 1.00 98.06 74 MET A CA 1
ATOM 618 C C . MET A 1 74 ? -0.643 2.144 -10.717 1.00 98.06 74 MET A C 1
ATOM 620 O O . MET A 1 74 ? -1.563 1.631 -10.072 1.00 98.06 74 MET A O 1
ATOM 624 N N . LEU A 1 75 ? 0.008 3.227 -10.281 1.00 98.69 75 LEU A N 1
ATOM 625 C CA . LEU A 1 75 ? -0.264 3.860 -8.995 1.00 98.69 75 LEU A CA 1
ATOM 626 C C . LEU A 1 75 ? -1.726 4.303 -8.875 1.00 98.69 75 LEU A C 1
ATOM 628 O O . LEU A 1 75 ? -2.321 4.150 -7.811 1.00 98.69 75 LEU A O 1
ATOM 632 N N . SER A 1 76 ? -2.344 4.793 -9.955 1.00 98.62 76 SER A N 1
ATOM 633 C CA . SER A 1 76 ? -3.758 5.191 -9.929 1.00 98.62 76 SER A CA 1
ATOM 634 C C . SER A 1 76 ? -4.702 4.017 -9.631 1.00 98.62 76 SER A C 1
ATOM 636 O O . SER A 1 76 ? -5.706 4.185 -8.935 1.00 98.62 76 SER A O 1
ATOM 638 N N . TYR A 1 77 ? -4.383 2.811 -10.111 1.00 98.62 77 TYR A N 1
ATOM 639 C CA . TYR A 1 77 ? -5.165 1.609 -9.819 1.00 98.62 77 TYR A CA 1
ATOM 640 C C . TYR A 1 77 ? -4.895 1.086 -8.409 1.00 98.62 77 TYR A C 1
ATOM 642 O O . TYR A 1 77 ? -5.843 0.724 -7.709 1.00 98.62 77 TYR A O 1
ATOM 650 N N . GLN A 1 78 ? -3.642 1.125 -7.951 1.00 98.62 78 GLN A N 1
ATOM 651 C CA . GLN A 1 78 ? -3.309 0.809 -6.561 1.00 98.62 78 GLN A CA 1
ATOM 652 C C . GLN A 1 78 ? -4.044 1.748 -5.587 1.00 98.62 78 GLN A C 1
ATOM 654 O O . GLN A 1 78 ? -4.622 1.292 -4.603 1.00 98.62 78 GLN A O 1
ATOM 659 N N . GLN A 1 79 ? -4.118 3.048 -5.892 1.00 98.88 79 GLN A N 1
ATOM 660 C CA . GLN A 1 79 ? -4.869 4.025 -5.097 1.00 98.88 79 GLN A CA 1
ATOM 661 C C . GLN A 1 79 ? -6.363 3.699 -5.045 1.00 98.88 79 GLN A C 1
ATOM 663 O O . GLN A 1 79 ? -6.945 3.705 -3.966 1.00 98.88 79 GLN A O 1
ATOM 668 N N . LYS A 1 80 ? -6.990 3.355 -6.179 1.00 98.69 80 LYS A N 1
ATOM 669 C CA . LYS A 1 80 ? -8.406 2.940 -6.216 1.00 98.69 80 LYS A CA 1
ATOM 670 C C . LYS A 1 80 ? -8.668 1.694 -5.365 1.00 98.69 80 LYS A C 1
ATOM 672 O O . LYS A 1 80 ? -9.714 1.600 -4.722 1.00 98.69 80 LYS A O 1
ATOM 677 N N . PHE A 1 81 ? -7.734 0.745 -5.356 1.00 98.62 81 PHE A N 1
ATOM 678 C CA . PHE A 1 81 ? -7.817 -0.441 -4.506 1.00 98.62 81 PHE A CA 1
ATOM 679 C C . PHE A 1 81 ? -7.776 -0.067 -3.017 1.00 98.62 81 PHE A C 1
ATOM 681 O O . PHE A 1 81 ? -8.669 -0.455 -2.260 1.00 98.62 81 PHE A O 1
ATOM 688 N N . VAL A 1 82 ? -6.812 0.764 -2.611 1.00 98.81 82 VAL A N 1
ATOM 689 C CA . VAL A 1 82 ? -6.705 1.248 -1.226 1.00 98.81 82 VAL A CA 1
ATOM 690 C C . VAL A 1 82 ? -7.925 2.081 -0.829 1.00 98.81 82 VAL A C 1
ATOM 692 O O . VAL A 1 82 ? -8.500 1.857 0.233 1.00 98.81 82 VAL A O 1
ATOM 695 N N . ASP A 1 83 ? -8.412 2.959 -1.704 1.00 98.88 83 ASP A N 1
ATOM 696 C CA . ASP A 1 83 ? -9.646 3.723 -1.496 1.00 98.88 83 ASP A CA 1
ATOM 697 C C . ASP A 1 83 ? -10.839 2.813 -1.218 1.00 98.88 83 ASP A C 1
ATOM 699 O O . ASP A 1 83 ? -11.663 3.094 -0.339 1.00 98.88 83 ASP A O 1
ATOM 703 N N . LYS A 1 84 ? -10.924 1.683 -1.930 1.00 98.75 84 LYS A N 1
ATOM 704 C CA . LYS A 1 84 ? -11.987 0.712 -1.705 1.00 98.75 84 LYS A CA 1
ATOM 705 C C . LYS A 1 84 ? -11.873 0.057 -0.331 1.00 98.75 84 LYS A C 1
ATOM 707 O O . LYS A 1 84 ? -12.900 -0.043 0.347 1.00 98.75 84 LYS A O 1
ATOM 712 N N . ILE A 1 85 ? -10.670 -0.328 0.100 1.00 98.50 85 ILE A N 1
ATOM 713 C CA . ILE A 1 85 ? -10.422 -0.843 1.458 1.00 98.50 85 ILE A CA 1
ATOM 714 C C . ILE A 1 85 ? -10.896 0.184 2.491 1.00 98.50 85 ILE A C 1
ATOM 716 O O . ILE A 1 85 ? -11.757 -0.131 3.318 1.00 98.50 85 ILE A O 1
ATOM 720 N N . LEU A 1 86 ? -10.421 1.428 2.378 1.00 98.56 86 LEU A N 1
ATOM 721 C CA . LEU A 1 86 ? -10.741 2.515 3.305 1.00 98.56 86 LEU A CA 1
ATOM 722 C C . LEU A 1 86 ? -12.247 2.807 3.374 1.00 98.56 86 LEU A C 1
ATOM 724 O O . LEU A 1 86 ? -12.787 3.010 4.463 1.00 98.56 86 LEU A O 1
ATOM 728 N N . SER A 1 87 ? -12.963 2.746 2.245 1.00 98.00 87 SER A N 1
ATOM 729 C CA . SER A 1 87 ? -14.428 2.926 2.210 1.00 98.00 87 SER A CA 1
ATOM 730 C C . SER A 1 87 ? -15.193 1.884 3.051 1.00 98.00 87 SER A C 1
ATOM 732 O O . SER A 1 87 ? -16.300 2.131 3.554 1.00 98.00 87 SER A O 1
ATOM 734 N N . CYS A 1 88 ? -14.607 0.700 3.232 1.00 97.25 88 CYS A N 1
ATOM 735 C CA . CYS A 1 88 ? -15.164 -0.367 4.052 1.00 97.25 88 CYS A CA 1
ATOM 736 C C . CYS A 1 88 ? -14.705 -0.260 5.513 1.00 97.25 88 CYS A C 1
ATOM 738 O O . CYS A 1 88 ? -15.521 -0.491 6.410 1.00 97.25 88 CYS A O 1
ATOM 740 N N . SER A 1 89 ? -13.443 0.103 5.760 1.00 98.06 89 SER A N 1
ATOM 741 C CA . SER A 1 89 ? -12.810 0.019 7.081 1.00 98.06 89 SER A CA 1
ATOM 742 C C . SER A 1 89 ? -12.882 1.296 7.923 1.00 98.06 89 SER A C 1
ATOM 744 O O . SER A 1 89 ? -13.050 1.180 9.132 1.00 98.06 89 SER A O 1
ATOM 746 N N . LEU A 1 90 ? -12.848 2.505 7.344 1.00 97.00 90 LEU A N 1
ATOM 747 C CA . LEU A 1 90 ? -12.726 3.766 8.110 1.00 97.00 90 LEU A CA 1
ATOM 748 C C . LEU A 1 90 ? -13.901 4.088 9.042 1.00 97.00 90 LEU A C 1
ATOM 750 O O . LEU A 1 90 ? -13.784 4.911 9.948 1.00 97.00 90 LEU A O 1
ATOM 754 N N . ARG A 1 91 ? -15.044 3.425 8.854 1.00 95.62 91 ARG A N 1
ATOM 755 C CA . ARG A 1 91 ? -16.188 3.526 9.774 1.00 95.62 91 ARG A CA 1
ATOM 756 C C . ARG A 1 91 ? -15.930 2.854 11.134 1.00 95.62 91 ARG A C 1
ATOM 758 O O . ARG A 1 91 ? -16.748 2.996 12.041 1.00 95.62 91 ARG A O 1
ATOM 765 N N . TYR A 1 92 ? -14.847 2.089 11.256 1.00 97.00 92 TYR A N 1
ATOM 766 C CA . TYR A 1 92 ? -14.474 1.321 12.437 1.00 97.00 92 TYR A CA 1
ATOM 767 C C . TYR A 1 92 ? -13.234 1.936 13.097 1.00 97.00 92 TYR A C 1
ATOM 769 O O . TYR A 1 92 ? -12.199 2.078 12.456 1.00 97.00 92 TYR A O 1
ATOM 777 N N . GLY A 1 93 ? -13.340 2.298 14.379 1.00 96.19 93 GLY A N 1
ATOM 778 C CA . GLY A 1 93 ? -12.257 2.952 15.131 1.00 96.19 93 GLY A CA 1
ATOM 779 C C . GLY A 1 93 ? -11.186 2.006 15.685 1.00 96.19 93 GLY A C 1
ATOM 780 O O . GLY A 1 93 ? -10.241 2.470 16.305 1.00 96.19 93 GLY A O 1
ATOM 781 N N . HIS A 1 94 ? -11.333 0.695 15.484 1.00 97.75 94 HIS A N 1
ATOM 782 C CA . HIS A 1 94 ? -10.454 -0.352 16.022 1.00 97.75 94 HIS A CA 1
ATOM 783 C C . HIS A 1 94 ? -9.572 -0.999 14.940 1.00 97.75 94 HIS A C 1
ATOM 785 O O . HIS A 1 94 ? -9.227 -2.178 15.028 1.00 97.75 94 HIS A O 1
ATOM 791 N N . VAL A 1 95 ? -9.258 -0.248 13.880 1.00 98.44 95 VAL A N 1
ATOM 792 C CA . VAL A 1 95 ? -8.493 -0.728 12.722 1.00 98.44 95 VAL A CA 1
ATOM 793 C C . VAL A 1 95 ? -7.205 0.073 12.570 1.00 98.44 95 VAL A C 1
ATOM 795 O O . VAL A 1 95 ? -7.242 1.302 12.538 1.00 98.44 95 VAL A O 1
ATOM 798 N N . LEU A 1 96 ? -6.088 -0.634 12.411 1.00 98.06 96 LEU A N 1
ATOM 799 C CA . LEU A 1 96 ? -4.790 -0.083 12.025 1.00 98.06 96 LEU A CA 1
ATOM 800 C C . LEU A 1 96 ? -4.312 -0.722 10.716 1.00 98.06 96 LEU A C 1
ATOM 802 O O . LEU A 1 96 ? -4.740 -1.822 10.359 1.00 98.06 96 LEU A O 1
ATOM 806 N N . TYR A 1 97 ? -3.456 -0.021 9.980 1.00 98.69 97 TYR A N 1
ATOM 807 C CA . TYR A 1 97 ? -3.061 -0.418 8.626 1.00 98.69 97 TYR A CA 1
ATOM 808 C C . TYR A 1 97 ? -1.568 -0.725 8.571 1.00 98.69 97 TYR A C 1
ATOM 810 O O . TYR A 1 97 ? -0.752 0.161 8.806 1.00 98.69 97 TYR A O 1
ATOM 818 N N . CYS A 1 98 ? -1.201 -1.952 8.225 1.00 98.56 98 CYS A N 1
ATOM 819 C CA . CYS A 1 98 ? 0.174 -2.320 7.911 1.00 98.56 98 CYS A CA 1
ATOM 820 C C . CYS A 1 98 ? 0.371 -2.194 6.402 1.00 98.56 98 CYS A C 1
ATOM 822 O O . CYS A 1 98 ? -0.424 -2.745 5.641 1.00 98.56 98 CYS A O 1
ATOM 824 N N . MET A 1 99 ? 1.360 -1.419 5.954 1.00 98.38 99 MET A N 1
ATOM 825 C CA . MET A 1 99 ? 1.490 -1.120 4.525 1.00 98.38 99 MET A CA 1
ATOM 826 C C . MET A 1 99 ? 1.780 -2.386 3.729 1.00 98.38 99 MET A C 1
ATOM 828 O O . MET A 1 99 ? 1.116 -2.627 2.724 1.00 98.38 99 MET A O 1
ATOM 832 N N . THR A 1 100 ? 2.696 -3.219 4.210 1.00 97.50 100 THR A N 1
ATOM 833 C CA . THR A 1 100 ? 3.073 -4.453 3.538 1.00 97.50 100 THR A CA 1
ATOM 834 C C . THR A 1 100 ? 3.367 -5.560 4.543 1.00 97.50 100 THR A C 1
ATOM 836 O O . THR A 1 100 ? 4.048 -5.341 5.540 1.00 97.50 100 THR A O 1
ATOM 839 N N . ASN A 1 101 ? 2.901 -6.772 4.252 1.00 96.00 101 ASN A N 1
ATOM 840 C CA . ASN A 1 101 ? 3.375 -7.977 4.922 1.00 96.00 101 ASN A CA 1
ATOM 841 C C . ASN A 1 101 ? 4.783 -8.351 4.428 1.00 96.00 101 ASN A C 1
ATOM 843 O O . ASN A 1 101 ? 4.964 -8.570 3.226 1.00 96.00 101 ASN A O 1
ATOM 847 N N . GLU A 1 102 ? 5.739 -8.441 5.354 1.00 93.69 102 GLU A N 1
ATOM 848 C CA . GLU A 1 102 ? 7.124 -8.889 5.144 1.00 93.69 102 GLU A CA 1
ATOM 849 C C . GLU A 1 102 ? 7.841 -8.263 3.930 1.00 93.69 102 GLU A C 1
ATOM 851 O O . GLU A 1 102 ? 8.441 -8.963 3.116 1.00 93.69 102 GLU A O 1
ATOM 856 N N . ILE A 1 103 ? 7.827 -6.933 3.786 1.00 93.44 103 ILE A N 1
ATOM 857 C CA . ILE A 1 103 ? 8.598 -6.284 2.715 1.00 93.44 103 ILE A CA 1
ATOM 858 C C . ILE A 1 103 ? 10.107 -6.476 2.943 1.00 93.44 103 ILE A C 1
ATOM 860 O O . ILE A 1 103 ? 10.638 -6.218 4.026 1.00 93.44 103 ILE A O 1
ATOM 864 N N . HIS A 1 104 ? 10.818 -6.950 1.919 1.00 92.19 104 HIS A N 1
ATOM 865 C CA . HIS A 1 104 ? 12.246 -7.260 2.021 1.00 92.19 104 HIS A CA 1
ATOM 866 C C . HIS A 1 104 ? 13.157 -6.011 1.953 1.00 92.19 104 HIS A C 1
ATOM 868 O O . HIS A 1 104 ? 12.779 -4.999 1.361 1.00 92.19 104 HIS A O 1
ATOM 874 N N . PRO A 1 105 ? 14.403 -6.077 2.467 1.00 89.00 105 PRO A N 1
ATOM 875 C CA . PRO A 1 105 ? 15.309 -4.924 2.525 1.00 89.00 105 PRO A CA 1
ATOM 876 C C . PRO A 1 105 ? 15.755 -4.346 1.173 1.00 89.00 105 PRO A C 1
ATOM 878 O O . PRO A 1 105 ? 16.235 -3.217 1.139 1.00 89.00 105 PRO A O 1
ATOM 881 N N . GLN A 1 106 ? 15.631 -5.080 0.057 1.00 88.81 106 GLN A N 1
ATOM 882 C CA . GLN A 1 106 ? 15.926 -4.510 -1.269 1.00 88.81 106 GLN A CA 1
ATOM 883 C C . GLN A 1 106 ? 14.875 -3.502 -1.757 1.00 88.81 106 GLN A C 1
ATOM 885 O O . GLN A 1 106 ? 15.100 -2.825 -2.760 1.00 88.81 106 GLN A O 1
ATOM 890 N N . TYR A 1 107 ? 13.717 -3.427 -1.100 1.00 93.75 107 TYR A N 1
ATOM 891 C CA . TYR A 1 107 ? 12.677 -2.461 -1.426 1.00 93.75 107 TYR A CA 1
ATOM 892 C C . TYR A 1 107 ? 12.901 -1.174 -0.636 1.00 93.75 107 TYR A C 1
ATOM 894 O O . TYR A 1 107 ? 13.261 -1.193 0.540 1.00 93.75 107 TYR A O 1
ATOM 902 N N . SER A 1 108 ? 12.690 -0.035 -1.292 1.00 94.94 108 SER A N 1
ATOM 903 C CA . SER A 1 108 ? 12.885 1.269 -0.660 1.00 94.94 108 SER A CA 1
ATOM 904 C C . SER A 1 108 ? 11.787 1.560 0.374 1.00 94.94 108 SER A C 1
ATOM 906 O O . SER A 1 108 ? 10.608 1.343 0.072 1.00 94.94 108 SER A O 1
ATOM 908 N N . PRO A 1 109 ? 12.117 2.145 1.546 1.00 96.38 109 PRO A N 1
ATOM 909 C CA . PRO A 1 109 ? 11.121 2.562 2.538 1.00 96.38 109 PRO A CA 1
ATOM 910 C C . PRO A 1 109 ? 10.154 3.634 2.013 1.00 96.38 109 PRO A C 1
ATOM 912 O O . PRO A 1 109 ? 9.075 3.817 2.575 1.00 96.38 109 PRO A O 1
ATOM 915 N N . GLU A 1 110 ? 10.491 4.311 0.908 1.00 98.31 110 GLU A N 1
ATOM 916 C CA . GLU A 1 110 ? 9.596 5.269 0.248 1.00 98.31 110 GLU A CA 1
ATOM 917 C C . GLU A 1 110 ? 8.260 4.636 -0.179 1.00 98.31 110 GLU A C 1
ATOM 919 O O . GLU A 1 110 ? 7.247 5.336 -0.215 1.00 98.31 110 GLU A O 1
ATOM 924 N N . TRP A 1 111 ? 8.220 3.321 -0.437 1.00 98.12 111 TRP A N 1
ATOM 925 C CA . TRP A 1 111 ? 6.971 2.585 -0.667 1.00 98.1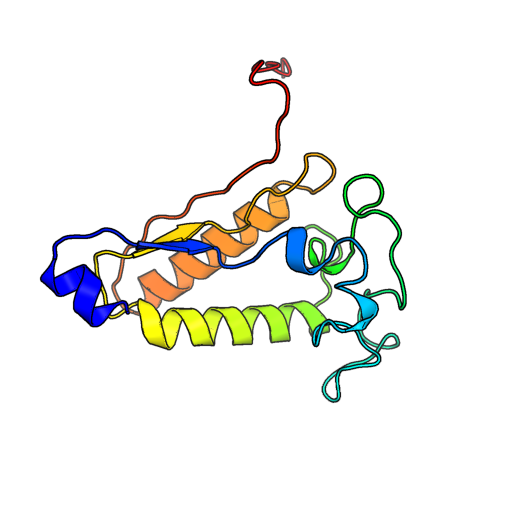2 111 TRP A CA 1
ATOM 926 C C . TRP A 1 111 ? 6.028 2.670 0.541 1.00 98.12 111 TRP A C 1
ATOM 928 O O . TRP A 1 111 ? 4.899 3.15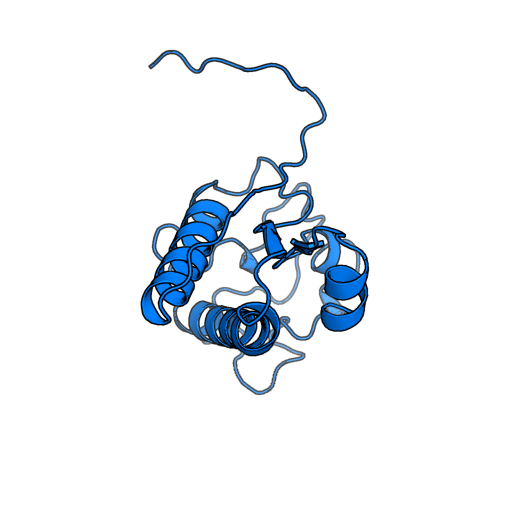9 0.428 1.00 98.12 111 TRP A O 1
ATOM 938 N N . GLY A 1 112 ? 6.506 2.240 1.711 1.00 98.12 112 GLY A N 1
ATOM 939 C CA . GLY A 1 112 ? 5.725 2.243 2.947 1.00 98.12 112 GLY A CA 1
ATOM 940 C C . GLY A 1 112 ? 5.380 3.661 3.402 1.00 98.12 112 GLY A C 1
ATOM 941 O O . GLY A 1 112 ? 4.243 3.937 3.791 1.00 98.12 112 GLY A O 1
ATOM 942 N N . TRP A 1 113 ? 6.320 4.605 3.288 1.00 98.62 113 TRP A N 1
ATOM 943 C CA . TRP A 1 113 ? 6.076 6.010 3.635 1.00 98.62 113 TRP A CA 1
ATOM 944 C C . TRP A 1 113 ? 4.986 6.643 2.775 1.00 98.62 113 TRP A C 1
ATOM 946 O O . TRP A 1 113 ? 4.130 7.359 3.301 1.00 98.62 113 TRP A O 1
ATOM 956 N N . TYR A 1 114 ? 4.984 6.358 1.471 1.00 98.88 114 TYR A N 1
ATOM 957 C CA . TYR A 1 114 ? 3.949 6.844 0.571 1.00 98.88 114 TYR A CA 1
ATOM 958 C C . TYR A 1 114 ? 2.561 6.349 0.989 1.00 98.88 114 TYR A C 1
ATOM 960 O O . TYR A 1 114 ? 1.657 7.167 1.174 1.00 98.88 114 TYR A O 1
ATOM 968 N N . TRP A 1 115 ? 2.385 5.037 1.179 1.00 98.88 115 TRP A N 1
ATOM 969 C CA . TRP A 1 115 ? 1.079 4.474 1.534 1.00 98.88 115 TRP A CA 1
ATOM 970 C C . TRP A 1 115 ? 0.617 4.893 2.928 1.00 98.88 115 TRP A C 1
ATOM 972 O O . TRP A 1 115 ? -0.562 5.210 3.102 1.00 98.88 115 TRP A O 1
ATOM 982 N N . SER A 1 116 ? 1.538 4.989 3.894 1.00 98.81 116 SER A N 1
ATOM 983 C CA . SER A 1 116 ? 1.230 5.474 5.244 1.00 98.81 116 SER A CA 1
ATOM 984 C C . SER A 1 116 ? 0.684 6.897 5.183 1.00 98.81 116 SER A C 1
ATOM 986 O O . SER A 1 116 ? -0.382 7.183 5.737 1.00 98.81 116 SER A O 1
ATOM 988 N N . LYS A 1 117 ? 1.365 7.780 4.440 1.00 98.88 117 LYS A N 1
ATOM 989 C CA . LYS A 1 117 ? 0.901 9.149 4.221 1.00 98.88 117 LYS A CA 1
ATOM 990 C C . LYS A 1 117 ? -0.440 9.180 3.490 1.00 98.88 117 LYS A C 1
ATOM 992 O O . LYS A 1 117 ? -1.347 9.871 3.943 1.00 98.88 117 LYS A O 1
ATOM 997 N N . TYR A 1 118 ? -0.587 8.419 2.407 1.00 98.88 118 TYR A N 1
ATOM 998 C CA . TYR A 1 118 ? -1.815 8.376 1.612 1.00 98.88 118 TYR A CA 1
ATOM 999 C C . TYR A 1 118 ? -3.032 7.986 2.464 1.00 98.8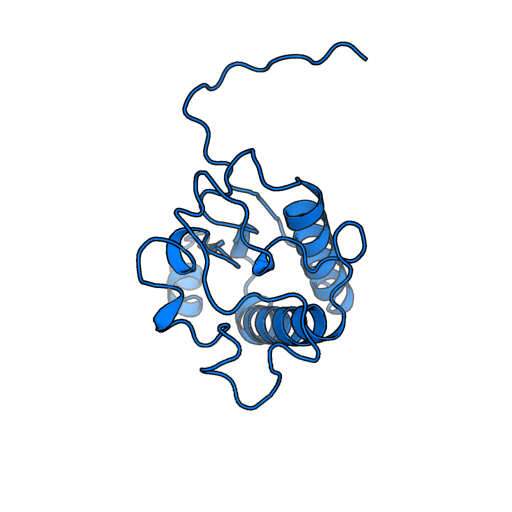8 118 TYR A C 1
ATOM 1001 O O . TYR A 1 118 ? -4.052 8.675 2.452 1.00 98.88 118 TYR A O 1
ATOM 1009 N N . ILE A 1 119 ? -2.914 6.920 3.260 1.00 98.88 119 ILE A N 1
ATOM 1010 C CA . ILE A 1 119 ? -3.991 6.437 4.133 1.00 98.88 119 ILE A CA 1
ATOM 1011 C C . ILE A 1 119 ? -4.309 7.450 5.237 1.00 98.88 119 ILE A C 1
ATOM 1013 O O . ILE A 1 119 ? -5.487 7.708 5.504 1.00 98.88 119 ILE A O 1
ATOM 1017 N N . LYS A 1 120 ? -3.291 8.060 5.855 1.00 98.81 120 LYS A N 1
ATOM 1018 C CA . LYS A 1 120 ? -3.488 9.098 6.879 1.00 98.81 120 LYS A CA 1
ATOM 1019 C C . LYS A 1 120 ? -4.192 10.329 6.314 1.00 98.81 120 LYS A C 1
ATOM 1021 O O . LYS A 1 120 ? -5.167 10.779 6.909 1.00 98.81 120 LYS A O 1
ATOM 1026 N N . ASP A 1 121 ? -3.773 10.815 5.147 1.00 98.75 121 ASP A N 1
ATOM 1027 C CA . ASP A 1 121 ? -4.395 11.966 4.483 1.00 98.75 121 ASP A CA 1
ATOM 1028 C C . ASP A 1 121 ? -5.870 11.673 4.135 1.00 98.75 121 ASP A C 1
ATOM 1030 O O . ASP A 1 121 ? -6.757 12.486 4.405 1.00 98.75 121 ASP A O 1
ATOM 1034 N N . LYS A 1 122 ? -6.166 10.478 3.604 1.00 98.62 122 LYS A N 1
ATOM 1035 C CA . LYS A 1 122 ? -7.538 10.057 3.258 1.00 98.62 122 LYS A CA 1
ATOM 1036 C C . LYS A 1 122 ? -8.427 9.872 4.486 1.00 98.62 122 LYS A C 1
ATOM 1038 O O . LYS A 1 122 ? -9.615 10.177 4.429 1.00 98.62 122 LYS A O 1
ATOM 1043 N N . SER A 1 123 ? -7.854 9.415 5.596 1.00 98.25 123 SER A N 1
ATOM 1044 C CA . SER A 1 123 ? -8.556 9.299 6.878 1.00 98.25 123 SER A CA 1
ATOM 1045 C C . SER A 1 123 ? -8.857 10.675 7.474 1.00 98.25 123 SER A C 1
ATOM 1047 O O . SER A 1 123 ? -9.990 10.938 7.883 1.00 98.25 123 SER A O 1
ATOM 1049 N N . ALA A 1 124 ? -7.879 11.585 7.451 1.00 98.31 124 ALA A N 1
ATOM 1050 C CA . ALA A 1 124 ? -8.033 12.948 7.950 1.00 98.31 124 ALA A CA 1
ATOM 1051 C C . ALA A 1 124 ? -9.117 13.719 7.181 1.00 98.31 124 ALA A C 1
ATOM 1053 O O . ALA A 1 124 ? -9.918 14.424 7.794 1.00 98.31 124 ALA A O 1
ATOM 1054 N N . ALA A 1 125 ? -9.214 13.516 5.861 1.00 97.81 125 ALA A N 1
ATOM 1055 C CA . ALA A 1 125 ? -10.244 14.126 5.016 1.00 97.81 125 ALA A CA 1
ATOM 1056 C C . ALA A 1 125 ? -11.688 13.756 5.414 1.00 97.81 125 ALA A C 1
ATOM 1058 O O . ALA A 1 125 ? -12.620 14.480 5.072 1.00 97.81 125 ALA A O 1
ATOM 1059 N N . VAL A 1 126 ? -11.885 12.657 6.151 1.00 96.56 126 VAL A N 1
ATOM 1060 C CA . VAL A 1 126 ? -13.190 12.240 6.697 1.00 96.56 126 VAL A CA 1
ATOM 1061 C C . VAL A 1 126 ? -13.264 12.374 8.223 1.00 96.56 126 VAL A C 1
ATOM 1063 O O . VAL A 1 126 ? -14.103 11.742 8.868 1.00 96.56 126 VAL A O 1
ATOM 1066 N N . GLY A 1 127 ? -12.379 13.182 8.817 1.00 97.00 127 GLY A N 1
ATOM 1067 C CA . GLY A 1 127 ? -12.363 13.468 10.253 1.00 97.00 127 GLY A CA 1
ATOM 1068 C C . GLY A 1 127 ? -11.924 12.285 11.119 1.00 97.00 127 GLY A C 1
ATOM 1069 O O . GLY A 1 127 ? -12.362 12.165 12.263 1.00 97.00 127 GLY A O 1
ATOM 1070 N N . ARG A 1 128 ? -11.100 11.376 10.583 1.00 96.25 128 ARG A N 1
ATOM 1071 C CA . ARG A 1 128 ? -10.576 10.207 11.301 1.00 96.25 128 ARG A CA 1
ATOM 1072 C C . ARG A 1 128 ? -9.060 10.277 11.432 1.00 96.25 128 ARG A C 1
ATOM 1074 O O . ARG A 1 128 ? -8.363 10.691 10.512 1.00 96.25 128 ARG A O 1
ATOM 1081 N N . GLN A 1 129 ? -8.559 9.806 12.565 1.00 96.50 129 GLN A N 1
ATOM 1082 C CA . GLN A 1 129 ? -7.145 9.508 12.770 1.00 96.50 129 GLN A CA 1
ATOM 1083 C C . GLN A 1 129 ? -6.972 7.991 12.783 1.00 96.50 129 GLN A C 1
ATOM 1085 O O . GLN A 1 129 ? -7.831 7.278 13.303 1.00 96.50 129 GLN A O 1
ATOM 1090 N N . VAL A 1 130 ? -5.898 7.508 12.162 1.00 98.12 130 VAL A N 1
ATOM 1091 C CA . VAL A 1 130 ? -5.597 6.079 12.047 1.00 98.12 130 VAL A CA 1
ATOM 1092 C C . VAL A 1 130 ? -4.114 5.841 12.267 1.00 98.12 130 VAL A C 1
ATOM 1094 O O . VAL A 1 130 ? -3.277 6.662 11.877 1.00 98.12 130 VAL A O 1
ATOM 1097 N N . GLU A 1 131 ? -3.804 4.682 12.835 1.00 98.44 131 GLU A 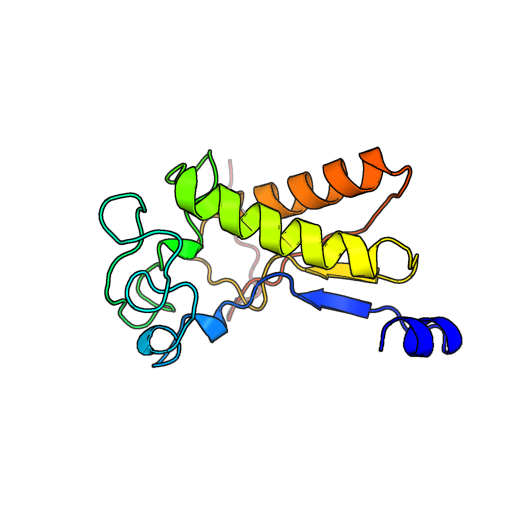N 1
ATOM 1098 C CA . GLU A 1 131 ? -2.432 4.221 12.986 1.00 98.44 131 GLU A CA 1
ATOM 1099 C C . GLU A 1 131 ? -1.988 3.417 11.769 1.00 98.44 131 GLU A C 1
ATOM 1101 O O . GLU A 1 131 ? -2.768 2.686 11.147 1.00 98.44 131 GLU A O 1
ATOM 1106 N N . THR A 1 132 ? -0.708 3.560 11.431 1.00 98.56 132 THR A N 1
ATOM 1107 C CA . THR A 1 132 ? -0.085 2.843 10.318 1.00 98.56 132 THR A CA 1
ATOM 1108 C C . THR A 1 132 ? 1.229 2.218 10.752 1.00 98.56 132 THR A C 1
ATOM 1110 O O . THR A 1 132 ? 2.022 2.889 11.414 1.00 98.56 132 THR A O 1
ATOM 1113 N N . THR A 1 133 ? 1.496 0.999 10.306 1.00 97.81 133 THR A N 1
ATOM 1114 C CA . THR A 1 133 ? 2.729 0.249 10.563 1.00 97.81 133 THR A CA 1
ATOM 1115 C C . THR A 1 133 ? 3.332 -0.252 9.250 1.00 97.81 133 THR A C 1
ATOM 1117 O O . THR A 1 133 ? 2.734 -0.117 8.181 1.00 97.81 133 THR A O 1
ATOM 1120 N N . GLU A 1 134 ? 4.530 -0.821 9.320 1.00 96.75 134 GLU A N 1
ATOM 1121 C CA . GLU A 1 134 ? 5.164 -1.545 8.218 1.00 96.75 134 GLU A CA 1
ATOM 1122 C C . GLU A 1 134 ? 5.805 -2.810 8.788 1.00 96.75 134 GLU A C 1
ATOM 1124 O O . GLU A 1 134 ? 6.350 -2.767 9.896 1.00 96.75 134 GLU A O 1
ATOM 1129 N N . MET A 1 135 ? 5.730 -3.921 8.058 1.00 95.56 135 MET A N 1
ATOM 1130 C CA . MET A 1 135 ? 6.361 -5.174 8.461 1.00 95.56 135 MET A CA 1
ATOM 1131 C C . MET A 1 135 ? 7.543 -5.459 7.543 1.00 95.56 135 MET A C 1
ATOM 1133 O O . MET A 1 135 ? 7.380 -5.872 6.399 1.00 95.56 135 MET A O 1
ATOM 1137 N N . TYR A 1 136 ? 8.750 -5.252 8.059 1.00 92.31 136 TYR A N 1
ATOM 1138 C CA . TYR A 1 136 ? 9.978 -5.551 7.331 1.00 92.31 136 TYR A CA 1
ATOM 1139 C C . TYR A 1 136 ? 10.390 -7.004 7.539 1.00 92.31 136 TYR A C 1
ATOM 1141 O O . TYR A 1 136 ? 10.442 -7.488 8.671 1.00 92.31 136 TYR A O 1
ATOM 1149 N N . TRP A 1 137 ? 10.765 -7.679 6.457 1.00 89.19 137 TRP A N 1
ATOM 1150 C CA . TRP A 1 137 ? 11.451 -8.957 6.550 1.00 89.19 137 TRP A CA 1
ATOM 1151 C C . TRP A 1 137 ? 12.904 -8.725 6.980 1.00 89.19 137 TRP A C 1
ATOM 1153 O O . TRP A 1 137 ? 13.685 -8.082 6.275 1.00 89.19 137 TRP A O 1
ATOM 1163 N N . ALA A 1 138 ? 13.283 -9.252 8.143 1.00 82.44 138 ALA A N 1
ATOM 1164 C CA . ALA A 1 138 ? 14.643 -9.157 8.660 1.00 82.44 138 ALA A CA 1
ATOM 1165 C C . ALA A 1 138 ? 15.037 -10.441 9.399 1.00 82.44 138 ALA A C 1
ATOM 1167 O O . ALA A 1 138 ? 14.428 -10.814 10.395 1.00 82.44 138 ALA A O 1
ATOM 1168 N N . GLN A 1 139 ? 16.113 -11.093 8.951 1.00 69.31 139 GLN A N 1
ATOM 1169 C CA . GLN A 1 139 ? 16.697 -12.248 9.654 1.00 69.31 139 GLN A CA 1
ATOM 1170 C C . GLN A 1 139 ? 17.634 -11.845 10.801 1.00 69.31 139 GLN A C 1
ATOM 1172 O O . GLN A 1 139 ? 18.016 -12.681 11.618 1.00 69.31 139 GLN A O 1
ATOM 1177 N N . LYS A 1 140 ? 18.043 -10.571 10.857 1.00 67.81 140 LYS A N 1
ATOM 1178 C CA . LYS A 1 140 ? 18.913 -10.021 11.900 1.00 67.81 140 LYS A CA 1
ATOM 1179 C C . LYS A 1 140 ? 18.307 -8.722 12.421 1.00 67.81 140 LYS A C 1
ATOM 1181 O O . LYS A 1 140 ? 18.209 -7.755 11.678 1.00 67.81 140 LYS A O 1
ATOM 1186 N N . LEU A 1 141 ? 17.963 -8.696 13.706 1.00 61.75 141 LEU A N 1
ATOM 1187 C CA . LEU A 1 141 ? 17.425 -7.527 14.419 1.00 61.75 141 LEU A CA 1
ATOM 1188 C C . LEU A 1 141 ? 18.509 -6.512 14.833 1.00 61.75 141 LEU A C 1
ATOM 1190 O O . LEU A 1 141 ? 18.280 -5.672 15.700 1.00 61.75 14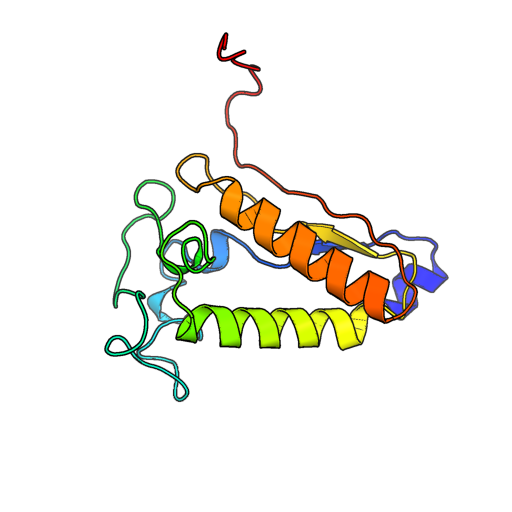1 LEU A O 1
ATOM 1194 N N . LEU A 1 142 ? 19.716 -6.605 14.271 1.00 65.69 142 LEU A N 1
ATOM 1195 C CA . LEU A 1 142 ? 20.797 -5.696 14.633 1.00 65.69 142 LEU A CA 1
ATOM 1196 C C . LEU A 1 142 ? 20.522 -4.328 14.007 1.00 65.69 142 LEU A C 1
ATOM 1198 O O . LEU A 1 142 ? 20.571 -4.174 12.787 1.00 65.69 142 LEU A O 1
ATOM 1202 N N . HIS A 1 143 ? 20.257 -3.338 14.858 1.00 51.59 143 HIS A N 1
ATOM 1203 C CA . HIS A 1 143 ? 20.299 -1.929 14.489 1.00 51.59 143 HIS A CA 1
ATOM 1204 C C . HIS A 1 143 ? 21.722 -1.594 14.032 1.00 51.59 143 HIS A C 1
ATOM 1206 O O . HIS A 1 143 ? 22.611 -1.366 14.850 1.00 51.59 143 HIS A O 1
ATOM 1212 N N . ILE A 1 144 ? 21.954 -1.568 12.722 1.00 52.38 144 ILE A N 1
ATOM 1213 C CA . ILE A 1 144 ? 23.136 -0.905 12.184 1.00 52.38 144 ILE A CA 1
ATOM 1214 C C . ILE A 1 144 ? 22.792 0.579 12.212 1.00 52.38 144 ILE A C 1
ATOM 1216 O O . ILE A 1 144 ? 22.048 1.066 11.360 1.00 52.38 144 ILE A O 1
ATOM 1220 N N . PHE A 1 145 ? 23.268 1.290 13.233 1.00 49.28 145 PHE A N 1
ATOM 1221 C CA . PHE A 1 145 ? 23.387 2.736 13.139 1.00 49.28 145 PHE A CA 1
ATOM 1222 C C . PHE A 1 145 ? 24.289 3.002 11.933 1.00 49.28 145 PHE A C 1
ATOM 1224 O O . PHE A 1 145 ? 25.483 2.720 11.966 1.00 49.28 145 PHE A O 1
ATOM 1231 N N . GLN A 1 146 ? 23.702 3.436 10.820 1.00 48.03 146 GLN A N 1
ATOM 1232 C CA . GLN A 1 146 ? 24.481 4.130 9.810 1.00 48.03 146 GLN A CA 1
ATOM 1233 C C . GLN A 1 146 ? 24.767 5.499 10.413 1.00 48.03 146 GLN A C 1
ATOM 1235 O O . GLN A 1 146 ? 23.874 6.349 10.474 1.00 48.03 146 GLN A O 1
ATOM 1240 N N . ASP A 1 147 ? 25.976 5.644 10.953 1.00 43.84 147 ASP A N 1
ATOM 1241 C CA . ASP A 1 147 ? 26.526 6.935 11.340 1.00 43.84 147 ASP A CA 1
ATOM 1242 C C . ASP A 1 147 ? 26.350 7.893 10.156 1.00 43.84 147 ASP A C 1
ATOM 1244 O O . ASP A 1 147 ? 26.732 7.585 9.022 1.00 43.84 147 ASP A O 1
ATOM 1248 N N . ARG A 1 148 ? 25.655 9.001 10.424 1.00 41.34 148 ARG A N 1
ATOM 1249 C CA . ARG A 1 148 ? 25.489 10.112 9.486 1.00 41.34 148 ARG A CA 1
ATOM 1250 C C . ARG A 1 148 ? 26.762 10.935 9.407 1.00 41.34 148 ARG A C 1
ATOM 1252 O O . ARG A 1 148 ? 27.400 11.103 10.469 1.00 41.34 148 ARG A O 1
#

pLDDT: mean 92.86, std 11.24, range [41.34, 98.88]

Organism: NCBI:txid412755

Foldseek 3Di:
DLVVCLVVVHFDEAALAEPVCCADPNQQVRCLQQVNDPQHHVVLFVADNDDDGCLVPPGCLLQCDPVGPVSVSSVVVSLVSVVVVCVPDLVHQRYAYAHYHAAEPVGDCVSQVRVQVSSQVVSVVVVHGHHYHYHHNDPDPDPPPPDD

Secondary structure (DSSP, 8-state):
-HHHHHTTT--EEEEEEEGGGGSTTSGGG-TTSGGG-SS--TTTSS--S--S-TTTS--GGGG-STTTT--HHHHHHHHHHHHHHHHHHTT-TTEEEEEEESB-TTS-THHHHHHHHHHHHHHHTTT----EE--B--S---------